Protein AF-E6PUP8-F1 (afdb_monomer_lite)

Foldseek 3Di:
DPPPQQWKKWKWWDDDPDPVDDIDTQDIGDDVVRVVSQVVVCVVVVQQTKMWMWTDGPPDDCVVGTHTDDMDHHPVPDDDDPPVVVVVVVD

Radius of gyration: 14.67 Å; chains: 1; bounding box: 28×36×47 Å

Secondary structure (DSSP, 8-state):
-------EEEEEEE--S-TT---EEEEEE-HHHHHHHHHHHHHHTTTSSEEEEEEE-TTS-GGGS-EEEEEE--TT--PPPPHHHHHHH--

Organism: NCBI:txid410659

pLDDT: mean 77.72, std 18.23, range [34.94, 97.75]

Structure (mmCIF, N/CA/C/O backbone):
data_AF-E6PUP8-F1
#
_entry.id   AF-E6PUP8-F1
#
loop_
_atom_site.group_PDB
_atom_site.id
_atom_site.type_symbol
_atom_site.label_atom_id
_atom_site.label_alt_id
_atom_site.label_comp_id
_atom_site.label_asym_id
_atom_site.label_entity_id
_atom_site.label_seq_id
_atom_site.pdbx_PDB_ins_code
_atom_site.Cartn_x
_atom_site.Cartn_y
_atom_site.Cartn_z
_atom_site.occupancy
_atom_site.B_iso_or_equiv
_atom_site.auth_seq_id
_atom_site.auth_comp_id
_atom_site.auth_asym_id
_atom_site.auth_atom_id
_atom_site.pdbx_PDB_model_num
ATOM 1 N N . MET A 1 1 ? -10.362 -4.511 30.429 1.00 34.94 1 MET A N 1
ATOM 2 C CA . MET A 1 1 ? -9.599 -5.163 29.346 1.00 34.94 1 MET A CA 1
ATOM 3 C C . MET A 1 1 ? -9.044 -4.043 28.492 1.00 34.94 1 MET A C 1
ATOM 5 O O . MET A 1 1 ? -9.836 -3.237 28.028 1.00 34.94 1 MET A O 1
ATOM 9 N N . SER A 1 2 ? -7.721 -3.900 28.410 1.00 40.06 2 SER A N 1
ATOM 10 C CA . SER A 1 2 ? -7.103 -2.862 27.579 1.00 40.06 2 SER A CA 1
ATOM 11 C C . SER A 1 2 ? -7.311 -3.265 26.122 1.00 40.06 2 SER A C 1
ATOM 13 O O . SER A 1 2 ? -6.657 -4.197 25.656 1.00 40.06 2 SER A O 1
ATOM 15 N N . SER A 1 3 ? -8.277 -2.655 25.432 1.00 44.00 3 SER A N 1
ATOM 16 C CA . SER A 1 3 ? -8.350 -2.756 23.978 1.00 44.00 3 SER A CA 1
ATOM 17 C C . SER A 1 3 ? -7.209 -1.902 23.445 1.00 44.00 3 SER A C 1
ATOM 19 O O . SER A 1 3 ? -7.373 -0.702 23.229 1.00 44.00 3 SER A O 1
ATOM 21 N N . ALA A 1 4 ? -6.024 -2.494 23.301 1.00 52.31 4 ALA A N 1
ATOM 22 C CA . ALA A 1 4 ? -5.051 -1.903 22.399 1.00 52.31 4 ALA A CA 1
ATOM 23 C C . ALA A 1 4 ? -5.800 -1.695 21.072 1.00 52.31 4 ALA A C 1
ATOM 25 O O . ALA A 1 4 ? -6.409 -2.665 20.600 1.00 52.31 4 ALA A O 1
ATOM 26 N N . PRO A 1 5 ? -5.883 -0.460 20.543 1.00 57.12 5 PRO A N 1
ATOM 27 C CA . PRO A 1 5 ? -6.531 -0.238 19.262 1.00 57.12 5 PRO A CA 1
ATOM 28 C C . PRO A 1 5 ? -5.873 -1.201 18.284 1.00 57.12 5 PRO A C 1
ATOM 30 O O . PRO A 1 5 ? -4.646 -1.251 18.196 1.00 57.12 5 PRO A O 1
ATOM 33 N N . SER A 1 6 ? -6.671 -2.063 17.658 1.00 62.22 6 SER A N 1
ATOM 34 C CA . SER A 1 6 ? -6.149 -3.023 16.697 1.00 62.22 6 SER A CA 1
ATOM 35 C C . SER A 1 6 ? -5.525 -2.217 15.568 1.00 62.22 6 SER A C 1
ATOM 37 O O . SER A 1 6 ? -6.250 -1.590 14.797 1.00 62.22 6 SER A O 1
ATOM 39 N N . GLU A 1 7 ? -4.196 -2.168 15.531 1.00 81.38 7 GLU A N 1
ATOM 40 C CA . GLU A 1 7 ? -3.466 -1.394 14.538 1.00 81.38 7 GLU A CA 1
ATOM 41 C C . GLU A 1 7 ? -3.816 -1.943 13.155 1.00 81.38 7 GLU A C 1
ATOM 43 O O . GLU A 1 7 ? -3.500 -3.093 12.824 1.00 81.38 7 GLU A O 1
ATOM 48 N N . LEU A 1 8 ? -4.528 -1.135 12.371 1.00 90.62 8 LEU A N 1
ATOM 49 C CA . LEU A 1 8 ? -4.913 -1.473 11.016 1.00 90.62 8 LEU A CA 1
ATOM 50 C C . LEU A 1 8 ? -3.945 -0.799 10.053 1.00 90.62 8 LEU A C 1
ATOM 52 O O . LEU A 1 8 ? -3.574 0.361 10.220 1.00 90.62 8 LEU A O 1
ATOM 56 N N . TYR A 1 9 ? -3.552 -1.535 9.026 1.00 93.12 9 TYR A N 1
ATOM 57 C CA . TYR A 1 9 ? -2.692 -1.043 7.969 1.00 93.12 9 TYR A CA 1
ATOM 58 C C . TYR A 1 9 ? -3.383 -1.221 6.630 1.00 93.12 9 TYR A C 1
ATOM 60 O O . TYR A 1 9 ? -4.121 -2.189 6.431 1.00 93.12 9 TYR A O 1
ATOM 68 N N . TYR A 1 10 ? -3.115 -0.321 5.693 1.00 93.25 10 TYR A N 1
ATOM 69 C CA . TYR A 1 10 ? -3.469 -0.545 4.299 1.00 93.25 10 TYR A CA 1
ATOM 70 C C . TYR A 1 10 ? -2.357 -0.099 3.361 1.00 93.25 10 TYR A C 1
ATOM 72 O O . TYR A 1 10 ? -1.593 0.818 3.665 1.00 93.25 10 TYR A O 1
ATOM 80 N N . ALA A 1 11 ? -2.276 -0.773 2.219 1.00 95.00 11 ALA A N 1
ATOM 81 C CA . ALA A 1 11 ? -1.359 -0.450 1.142 1.00 95.00 11 ALA A CA 1
ATOM 82 C C . ALA A 1 11 ? -2.141 0.034 -0.080 1.00 95.00 11 ALA A C 1
ATOM 84 O O . ALA A 1 11 ? -3.103 -0.618 -0.491 1.00 95.00 11 ALA A O 1
ATOM 85 N N . GLN A 1 12 ? -1.716 1.143 -0.677 1.00 93.06 12 GLN A N 1
ATOM 86 C CA . GLN A 1 12 ? -2.333 1.722 -1.867 1.00 93.06 12 GLN A CA 1
ATOM 87 C C . GLN A 1 12 ? -1.295 1.970 -2.955 1.00 93.06 12 GLN A C 1
ATOM 89 O O . GLN A 1 12 ? -0.263 2.593 -2.713 1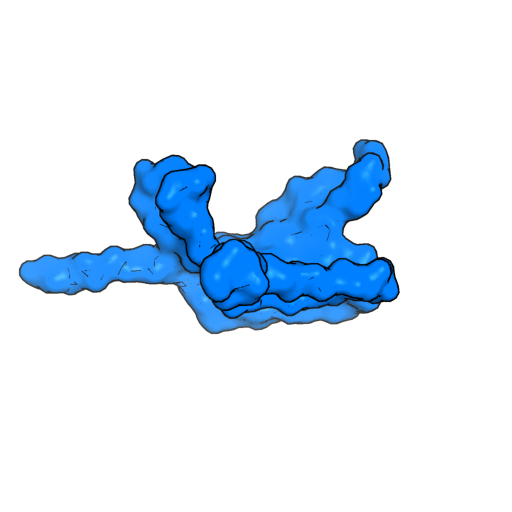.00 93.06 12 GLN A O 1
ATOM 94 N N . ALA A 1 13 ? -1.612 1.493 -4.154 1.00 91.56 13 ALA A N 1
ATOM 95 C CA . ALA A 1 13 ? -0.899 1.790 -5.382 1.00 91.56 13 ALA A CA 1
ATOM 96 C C . ALA A 1 13 ? -1.362 3.137 -5.955 1.00 91.56 13 ALA A C 1
ATOM 98 O O . ALA A 1 13 ? -2.567 3.402 -6.016 1.00 91.56 13 ALA A O 1
ATOM 99 N N . PHE A 1 14 ? -0.417 3.965 -6.400 1.00 84.31 14 PHE A N 1
ATOM 100 C CA . PHE A 1 14 ? -0.686 5.246 -7.054 1.00 84.31 14 PHE A CA 1
ATOM 101 C C . PHE A 1 14 ? -0.205 5.225 -8.497 1.00 84.31 14 PHE A C 1
ATOM 103 O O . PHE A 1 14 ? 0.995 5.235 -8.754 1.00 84.31 14 PHE A O 1
ATOM 110 N N . HIS A 1 15 ? -1.145 5.242 -9.437 1.00 76.62 15 HIS A N 1
ATOM 111 C CA . HIS A 1 15 ? -0.822 5.401 -10.850 1.00 76.62 15 HIS A CA 1
ATOM 112 C C . HIS A 1 15 ? -0.760 6.879 -11.227 1.00 76.62 15 HIS A C 1
ATOM 114 O O . HIS A 1 15 ? -1.513 7.707 -10.709 1.00 76.62 15 HIS A O 1
ATOM 120 N N . HIS A 1 16 ? 0.130 7.210 -12.159 1.00 66.75 16 HIS A N 1
ATOM 121 C CA . HIS A 1 16 ? 0.494 8.582 -12.512 1.00 66.75 16 HIS A CA 1
ATOM 122 C C . HIS A 1 16 ? -0.523 9.291 -13.420 1.00 66.75 16 HIS A C 1
ATOM 124 O O . HIS A 1 16 ? -0.169 9.884 -14.435 1.00 66.75 16 HIS A O 1
ATOM 130 N N . GLY A 1 17 ? -1.807 9.252 -13.062 1.00 57.47 17 GLY A N 1
ATOM 131 C CA . GLY A 1 17 ? -2.849 10.012 -13.758 1.00 57.47 17 GLY A CA 1
ATOM 132 C C . GLY A 1 17 ? -3.121 9.560 -15.196 1.00 57.47 17 GLY A C 1
ATOM 133 O O . GLY A 1 17 ? -3.843 10.250 -15.920 1.00 57.47 17 GLY A O 1
ATOM 134 N N . GLU A 1 18 ? -2.588 8.411 -15.618 1.00 60.28 18 GLU A N 1
ATOM 135 C CA . GLU A 1 18 ? -3.017 7.773 -16.855 1.00 60.28 18 GLU A CA 1
ATOM 136 C C . GLU A 1 18 ? -4.484 7.372 -16.721 1.00 60.28 18 GLU A C 1
ATOM 138 O O . GLU A 1 18 ? -4.885 6.708 -15.769 1.00 60.28 18 GLU A O 1
ATOM 143 N N . ARG A 1 19 ? -5.305 7.794 -17.684 1.00 55.03 19 ARG A N 1
ATOM 144 C CA . ARG A 1 19 ? -6.765 7.610 -17.652 1.00 55.03 19 ARG A CA 1
ATOM 145 C C . ARG A 1 19 ? -7.214 6.155 -17.521 1.00 55.03 19 ARG A C 1
ATOM 147 O O . ARG A 1 19 ? -8.341 5.924 -17.097 1.00 55.03 19 ARG A O 1
ATOM 154 N N . GLU A 1 20 ? -6.361 5.218 -17.919 1.00 60.97 20 GLU A N 1
ATOM 155 C CA . GLU A 1 20 ? -6.632 3.780 -17.918 1.00 60.97 20 GLU A CA 1
ATOM 156 C C . GLU A 1 20 ? -6.219 3.106 -16.600 1.00 60.97 20 GLU A C 1
ATOM 158 O O . GLU A 1 20 ? -6.667 1.999 -16.307 1.00 60.97 20 GLU A O 1
ATOM 163 N N . HIS A 1 21 ? -5.428 3.792 -15.767 1.00 64.50 21 HIS A N 1
ATOM 164 C CA . HIS A 1 21 ? -4.867 3.251 -14.538 1.00 64.50 21 HIS A CA 1
ATOM 165 C C . HIS A 1 21 ? -5.358 4.035 -13.314 1.00 64.50 21 HIS A C 1
ATOM 167 O O . HIS A 1 21 ? -4.967 5.174 -13.058 1.00 64.50 21 HIS A O 1
ATOM 173 N N . HIS A 1 22 ? -6.233 3.407 -12.530 1.00 74.94 22 HIS A N 1
ATOM 174 C CA . HIS A 1 22 ? -6.755 3.983 -11.294 1.00 74.94 22 HIS A CA 1
ATOM 175 C C . HIS A 1 22 ? -5.912 3.557 -10.099 1.00 74.94 22 HIS A C 1
ATOM 177 O O . HIS A 1 22 ? -5.579 2.384 -9.970 1.00 74.94 22 HIS A O 1
ATOM 183 N N . SER A 1 23 ? -5.625 4.487 -9.185 1.00 85.69 23 SER A N 1
ATOM 184 C CA . SER A 1 23 ? -5.088 4.141 -7.866 1.00 85.69 23 SER A CA 1
ATOM 185 C C . SER A 1 23 ? -6.009 3.139 -7.171 1.00 85.69 23 SER A C 1
ATOM 187 O O . SER A 1 23 ? -7.231 3.306 -7.180 1.00 85.69 23 SER A O 1
ATOM 189 N N . TYR A 1 24 ? -5.435 2.112 -6.550 1.00 90.12 24 TYR A N 1
ATOM 190 C CA . TYR A 1 24 ? -6.204 1.034 -5.933 1.00 90.12 24 TYR A CA 1
ATOM 191 C C . TYR A 1 24 ? -5.559 0.538 -4.643 1.00 90.12 24 TYR A C 1
ATOM 193 O O . TYR A 1 24 ? -4.368 0.725 -4.392 1.00 90.12 24 TYR A O 1
ATOM 201 N N . VAL A 1 25 ? -6.371 -0.108 -3.808 1.00 93.12 25 VAL A N 1
ATOM 202 C CA . VAL A 1 25 ? -5.915 -0.714 -2.557 1.00 93.12 25 VAL A CA 1
ATOM 203 C C . VAL A 1 25 ? -5.376 -2.111 -2.843 1.00 93.12 25 VAL A C 1
ATOM 205 O O . VAL A 1 25 ? -6.079 -2.950 -3.400 1.00 93.12 25 VAL A O 1
ATOM 208 N N . VAL A 1 26 ? -4.133 -2.360 -2.438 1.00 95.19 26 VAL A N 1
ATOM 209 C CA . VAL A 1 26 ? -3.459 -3.657 -2.579 1.00 95.19 26 VAL A CA 1
ATOM 210 C C . VAL A 1 26 ? -3.885 -4.608 -1.462 1.00 95.19 26 VAL A C 1
ATOM 212 O O . VAL A 1 26 ? -4.195 -5.770 -1.712 1.00 95.19 26 VAL A O 1
ATOM 215 N N . ALA A 1 27 ? -3.891 -4.126 -0.217 1.00 96.38 27 ALA A N 1
ATOM 216 C CA . ALA A 1 27 ? -4.218 -4.929 0.957 1.00 96.38 27 ALA A CA 1
ATOM 217 C C . ALA A 1 27 ? -4.665 -4.053 2.132 1.00 96.38 27 ALA A C 1
ATOM 219 O O . ALA A 1 27 ? -4.232 -2.908 2.251 1.00 96.38 27 ALA A O 1
ATOM 220 N N . ILE A 1 28 ? -5.478 -4.630 3.021 1.00 95.00 28 ILE A N 1
ATOM 221 C CA . ILE A 1 28 ? -5.876 -4.060 4.313 1.00 95.00 28 ILE A CA 1
ATOM 222 C C . ILE A 1 28 ? -5.737 -5.160 5.374 1.00 95.00 28 ILE A C 1
ATOM 224 O O . ILE A 1 28 ? -6.167 -6.289 5.135 1.00 95.00 28 ILE A O 1
ATOM 228 N N . GLY A 1 29 ? -5.144 -4.864 6.531 1.00 94.19 29 GLY A N 1
ATOM 229 C CA . GLY A 1 29 ? -4.990 -5.840 7.612 1.00 94.19 29 GLY A CA 1
ATOM 230 C C . GLY A 1 29 ? -3.835 -5.535 8.562 1.00 94.19 29 GLY A C 1
ATOM 231 O O . GLY A 1 29 ? -3.515 -4.380 8.825 1.00 94.19 29 GLY A O 1
ATOM 232 N N . HIS A 1 30 ? -3.212 -6.588 9.092 1.00 93.25 30 HIS A N 1
ATOM 233 C CA . HIS A 1 30 ? -2.051 -6.464 9.975 1.00 93.25 30 HIS A CA 1
ATOM 234 C C . HIS A 1 30 ? -0.789 -6.066 9.208 1.00 93.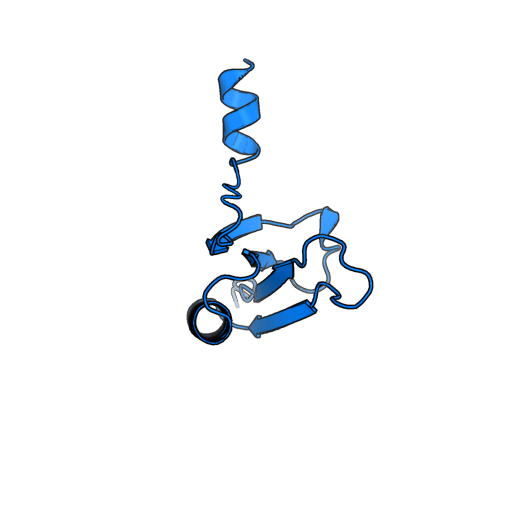25 30 HIS A C 1
ATOM 236 O O . HIS A 1 30 ? -0.595 -6.478 8.060 1.00 93.25 30 HIS A O 1
ATOM 242 N N . LYS A 1 31 ? 0.097 -5.325 9.883 1.00 92.00 31 LYS A N 1
ATOM 243 C CA . LYS A 1 31 ? 1.312 -4.734 9.307 1.00 92.00 31 LYS A CA 1
ATOM 244 C C . LYS A 1 31 ? 2.114 -5.705 8.445 1.00 92.00 31 LYS A C 1
ATOM 246 O O . LYS A 1 31 ? 2.325 -5.441 7.268 1.00 92.00 31 LYS A O 1
ATOM 251 N N . GLU A 1 32 ? 2.529 -6.834 9.016 1.00 94.19 32 GLU A N 1
ATOM 252 C CA . GLU A 1 32 ? 3.431 -7.784 8.351 1.00 94.19 32 GLU A CA 1
ATOM 253 C C . GLU A 1 32 ? 2.829 -8.350 7.060 1.00 94.19 32 GLU A C 1
ATOM 255 O O . GLU A 1 32 ? 3.511 -8.449 6.039 1.00 94.19 32 GLU A O 1
ATOM 260 N N . GLN A 1 33 ? 1.530 -8.662 7.084 1.00 96.25 33 GLN A N 1
ATOM 261 C CA . GLN A 1 33 ? 0.831 -9.212 5.928 1.00 96.25 33 GLN A CA 1
ATOM 262 C C . GLN A 1 33 ? 0.633 -8.155 4.837 1.00 96.25 33 GLN A C 1
ATOM 264 O O . GLN A 1 33 ? 0.866 -8.435 3.661 1.00 96.25 33 GLN A O 1
ATOM 269 N N . VAL A 1 34 ? 0.234 -6.938 5.219 1.00 96.50 34 VAL A N 1
ATOM 270 C CA . VAL A 1 34 ? 0.069 -5.812 4.288 1.00 96.50 34 VAL A CA 1
ATOM 271 C C . VAL A 1 34 ? 1.404 -5.467 3.633 1.00 96.50 34 VAL A C 1
ATOM 273 O O . VAL A 1 34 ? 1.470 -5.308 2.418 1.00 96.50 34 VAL A O 1
ATOM 276 N N . GLU A 1 35 ? 2.484 -5.432 4.410 1.00 95.94 35 GLU A N 1
ATOM 277 C CA . GLU A 1 35 ? 3.830 -5.204 3.898 1.00 95.94 35 GLU A CA 1
ATOM 278 C C . GLU A 1 35 ? 4.296 -6.287 2.922 1.00 95.94 35 GLU A C 1
ATOM 280 O O . GLU A 1 35 ? 4.876 -5.976 1.880 1.00 95.94 35 GLU A O 1
ATOM 285 N N . ALA A 1 36 ? 4.059 -7.561 3.245 1.00 97.12 36 ALA A N 1
ATOM 286 C CA . ALA A 1 36 ? 4.424 -8.668 2.370 1.00 97.12 36 ALA A CA 1
ATOM 287 C C . ALA A 1 36 ? 3.671 -8.600 1.032 1.00 97.12 36 ALA A C 1
ATOM 289 O O . ALA A 1 36 ? 4.288 -8.744 -0.024 1.00 97.12 36 ALA A O 1
ATOM 290 N N . LEU A 1 37 ? 2.364 -8.323 1.071 1.00 97.75 37 LEU A N 1
ATOM 291 C CA . LEU A 1 37 ? 1.532 -8.194 -0.127 1.00 97.75 37 LEU A CA 1
ATOM 292 C C . LEU A 1 37 ? 1.908 -6.964 -0.960 1.00 97.75 37 LEU A C 1
ATOM 294 O O . LEU A 1 37 ? 2.012 -7.072 -2.179 1.00 97.75 37 LEU A O 1
ATOM 298 N N . ALA A 1 38 ? 2.190 -5.827 -0.321 1.00 95.94 38 ALA A N 1
ATOM 299 C CA . ALA A 1 38 ? 2.659 -4.625 -1.006 1.00 95.94 38 ALA A CA 1
ATOM 300 C C . ALA A 1 38 ? 3.979 -4.871 -1.751 1.00 95.94 38 ALA A C 1
ATOM 302 O O . ALA A 1 38 ? 4.108 -4.496 -2.913 1.00 95.94 38 ALA A O 1
ATOM 303 N N . ARG A 1 39 ? 4.945 -5.551 -1.115 1.00 95.88 39 ARG A N 1
ATOM 304 C CA . ARG A 1 39 ? 6.216 -5.921 -1.759 1.00 95.88 39 ARG A CA 1
ATOM 305 C C . ARG A 1 39 ? 6.013 -6.887 -2.924 1.00 95.88 39 ARG A C 1
ATOM 307 O O . ARG A 1 39 ? 6.659 -6.727 -3.955 1.00 95.88 39 ARG A O 1
ATOM 314 N N . ALA A 1 40 ? 5.130 -7.872 -2.769 1.00 97.00 40 ALA A N 1
ATOM 315 C CA . ALA A 1 40 ? 4.825 -8.824 -3.832 1.00 97.00 40 ALA A CA 1
ATOM 316 C C . ALA A 1 40 ? 4.182 -8.135 -5.045 1.00 97.00 40 ALA A C 1
ATOM 318 O O . ALA A 1 40 ? 4.585 -8.399 -6.176 1.00 97.00 40 ALA A O 1
ATOM 319 N N . GLU A 1 41 ? 3.235 -7.222 -4.815 1.00 94.88 41 GLU A N 1
ATOM 320 C CA . GLU A 1 41 ? 2.596 -6.454 -5.884 1.00 94.88 41 GLU A CA 1
ATOM 321 C C . GLU A 1 41 ? 3.595 -5.518 -6.573 1.00 94.88 41 GLU A C 1
ATOM 323 O O . GLU A 1 41 ? 3.711 -5.535 -7.795 1.00 94.88 41 GLU A O 1
ATOM 328 N N . HIS A 1 42 ? 4.389 -4.772 -5.800 1.00 92.81 42 HIS A N 1
ATOM 329 C CA . HIS A 1 42 ? 5.425 -3.887 -6.341 1.00 92.81 42 HIS A CA 1
ATOM 330 C C . HIS A 1 42 ? 6.424 -4.641 -7.227 1.00 92.81 42 HIS A C 1
ATOM 332 O O . HIS A 1 42 ? 6.737 -4.198 -8.331 1.00 92.81 42 HIS A O 1
ATOM 338 N N . ALA A 1 43 ? 6.863 -5.823 -6.784 1.00 93.12 43 ALA A N 1
ATOM 339 C CA . ALA A 1 43 ? 7.758 -6.680 -7.554 1.00 93.12 43 ALA A CA 1
ATOM 340 C C . ALA A 1 43 ? 7.095 -7.242 -8.821 1.00 93.12 43 ALA A C 1
ATOM 342 O O . ALA A 1 43 ? 7.742 -7.311 -9.865 1.00 93.12 43 ALA A O 1
ATOM 343 N N . ARG A 1 44 ? 5.811 -7.623 -8.751 1.00 92.81 44 ARG A N 1
ATOM 344 C CA . ARG A 1 44 ? 5.048 -8.173 -9.884 1.00 92.81 44 ARG A CA 1
ATOM 345 C C . ARG A 1 44 ? 4.964 -7.199 -11.058 1.00 92.81 44 ARG A C 1
ATOM 347 O O . ARG A 1 44 ? 5.010 -7.638 -12.203 1.00 92.81 44 ARG A O 1
ATOM 354 N N . HIS A 1 45 ? 4.866 -5.906 -10.764 1.00 88.50 45 HIS A N 1
ATOM 355 C CA . HIS A 1 45 ? 4.817 -4.835 -11.765 1.00 88.50 45 HIS A CA 1
ATOM 356 C C . HIS A 1 45 ? 6.140 -4.088 -11.905 1.00 88.50 45 HIS A C 1
ATOM 358 O O . HIS A 1 45 ? 6.18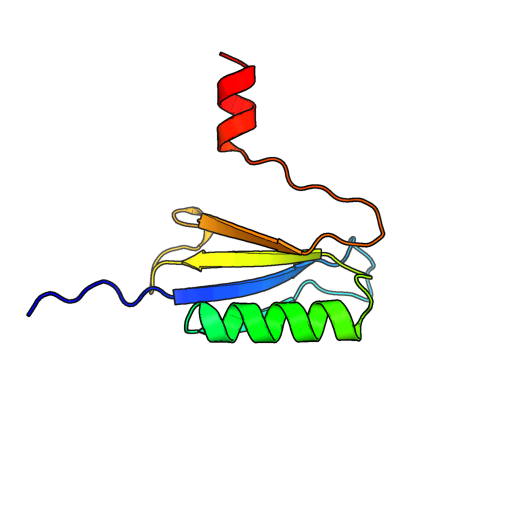4 -2.990 -12.448 1.00 88.50 45 HIS A O 1
ATOM 364 N N . PHE A 1 46 ? 7.231 -4.675 -11.408 1.00 86.38 46 PHE A N 1
ATOM 365 C CA . PHE A 1 46 ? 8.588 -4.147 -11.542 1.00 86.38 46 PHE A CA 1
ATOM 366 C C . PHE A 1 46 ? 8.738 -2.680 -11.114 1.00 86.38 46 PHE A C 1
ATOM 368 O O . PHE A 1 46 ? 9.573 -1.974 -11.668 1.00 86.38 46 PHE 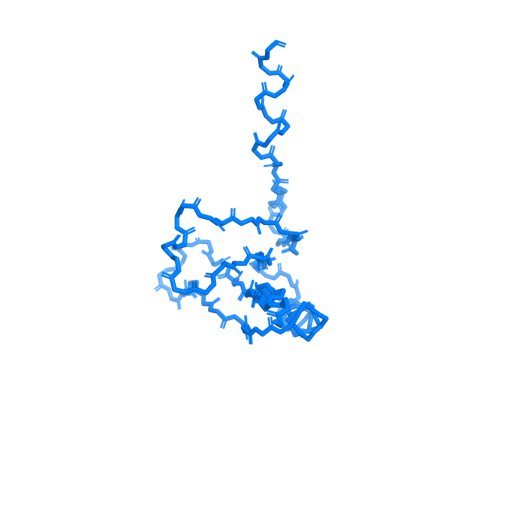A O 1
ATOM 375 N N . GLY A 1 47 ? 7.944 -2.206 -10.150 1.00 80.81 47 GLY A N 1
ATOM 376 C CA . GLY A 1 47 ? 7.963 -0.812 -9.708 1.00 80.81 47 GLY A CA 1
ATOM 377 C C . GLY A 1 47 ? 7.451 0.202 -10.736 1.00 80.81 47 GLY A C 1
ATOM 378 O O . GLY A 1 47 ? 7.866 1.356 -10.696 1.00 80.81 47 GLY A O 1
ATOM 379 N N . GLU A 1 48 ? 6.566 -0.189 -11.655 1.00 85.44 48 GLU A N 1
ATOM 380 C CA . GLU A 1 48 ? 5.895 0.730 -12.591 1.00 85.44 48 GLU A CA 1
ATOM 381 C C . GLU A 1 48 ? 5.231 1.920 -11.874 1.00 85.44 48 GLU A C 1
ATOM 383 O O . GLU A 1 48 ? 5.290 3.053 -12.347 1.00 85.44 48 GLU A O 1
ATOM 388 N N . TYR A 1 49 ? 4.676 1.678 -10.687 1.00 86.06 49 TYR A N 1
ATOM 389 C CA . TYR A 1 49 ? 4.017 2.669 -9.845 1.00 86.06 49 TYR A CA 1
ATOM 390 C C . TYR A 1 49 ? 4.441 2.536 -8.380 1.00 86.06 49 TYR A C 1
ATOM 392 O O . TYR A 1 49 ? 5.007 1.526 -7.949 1.00 86.06 49 TYR A O 1
ATOM 400 N N . GLY A 1 50 ? 4.176 3.592 -7.610 1.00 89.56 50 GLY A N 1
ATOM 401 C CA . GLY A 1 50 ? 4.497 3.643 -6.193 1.00 89.56 50 GLY A CA 1
ATOM 402 C C . GLY A 1 50 ? 3.433 2.957 -5.343 1.00 89.56 50 GLY A C 1
ATOM 403 O O . GLY A 1 50 ? 2.244 3.031 -5.657 1.00 89.56 50 GLY A O 1
ATOM 404 N N . ILE A 1 51 ? 3.843 2.319 -4.245 1.00 92.75 51 ILE A N 1
ATOM 405 C CA . ILE A 1 51 ? 2.921 1.770 -3.244 1.00 92.75 51 ILE A CA 1
ATOM 406 C C . ILE A 1 51 ? 3.214 2.390 -1.883 1.00 92.75 51 ILE A C 1
ATOM 408 O O . ILE A 1 51 ? 4.292 2.207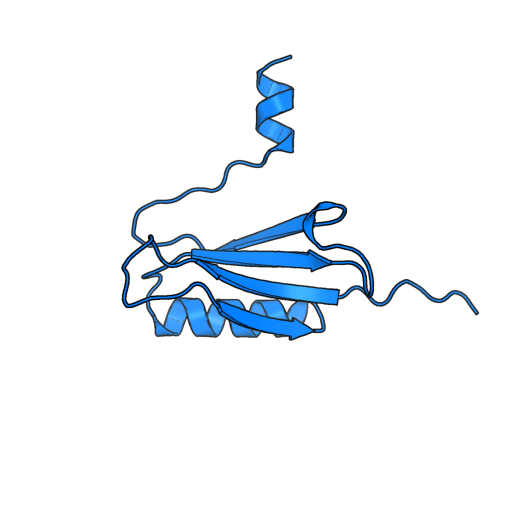 -1.319 1.00 92.75 51 ILE A O 1
ATOM 412 N N . ALA A 1 52 ? 2.232 3.095 -1.331 1.00 91.94 52 ALA A N 1
ATOM 413 C CA . ALA A 1 52 ? 2.290 3.640 0.016 1.00 91.94 52 ALA A CA 1
ATOM 414 C C . ALA A 1 52 ? 1.622 2.706 1.014 1.00 91.94 52 ALA A C 1
ATOM 416 O O . ALA A 1 52 ? 0.585 2.114 0.723 1.00 91.94 52 ALA A O 1
ATOM 417 N N . LEU A 1 53 ? 2.212 2.604 2.198 1.00 93.62 53 LEU A N 1
ATOM 418 C CA . LEU A 1 53 ? 1.690 1.823 3.303 1.00 93.62 53 LEU A CA 1
ATOM 419 C C . LEU A 1 53 ? 1.387 2.759 4.454 1.00 93.62 53 LEU A C 1
ATOM 421 O O . LEU A 1 53 ? 2.273 3.471 4.928 1.00 93.62 53 LEU A O 1
ATOM 425 N N . TYR A 1 54 ? 0.158 2.706 4.937 1.00 91.62 54 TYR A N 1
ATOM 426 C CA . TYR A 1 54 ? -0.313 3.566 6.003 1.00 91.62 54 TYR A CA 1
ATOM 427 C C . TYR A 1 54 ? -0.758 2.747 7.202 1.00 91.62 54 TYR A C 1
ATOM 429 O O . TYR A 1 54 ? -1.335 1.672 7.045 1.00 91.62 54 TYR A O 1
ATOM 437 N N . GLN A 1 55 ? -0.530 3.294 8.389 1.00 91.25 55 GLN A N 1
ATOM 438 C CA . GLN A 1 55 ? -1.259 2.936 9.594 1.00 91.25 55 GLN A CA 1
ATOM 439 C C . GLN A 1 55 ? -2.512 3.806 9.666 1.00 91.25 55 GLN A C 1
ATOM 441 O O . GLN A 1 55 ? -2.456 5.015 9.419 1.00 91.25 55 GLN A O 1
ATOM 446 N N . VAL A 1 56 ? -3.636 3.177 9.989 1.00 88.19 56 VAL A N 1
ATOM 447 C CA . VAL A 1 56 ? -4.946 3.815 10.079 1.00 88.19 56 VAL A CA 1
ATOM 448 C C . VAL A 1 56 ? -5.674 3.386 11.343 1.00 88.19 56 VAL A C 1
ATOM 450 O O . VAL A 1 56 ? -5.438 2.312 11.902 1.00 88.19 56 VAL A O 1
ATOM 453 N N . GLU A 1 57 ? -6.576 4.252 11.784 1.00 85.81 57 GLU A N 1
ATOM 454 C CA . GLU A 1 57 ? -7.498 3.990 12.880 1.00 85.81 57 GLU A CA 1
ATOM 455 C C . GLU A 1 57 ? -8.845 3.529 12.313 1.00 85.81 57 GLU A C 1
ATOM 457 O O . GLU A 1 57 ? -9.316 4.044 11.296 1.00 85.81 57 GLU A O 1
ATOM 462 N N . LEU A 1 58 ? -9.449 2.522 12.947 1.00 83.75 58 LEU A N 1
ATOM 463 C CA . LEU A 1 58 ? -10.769 2.030 12.560 1.00 83.75 58 LEU A CA 1
ATOM 464 C C . LEU A 1 58 ? -11.830 3.106 12.796 1.00 83.75 58 LEU A C 1
ATOM 466 O O . LEU A 1 58 ? -11.779 3.823 13.790 1.00 83.75 58 LEU A O 1
ATOM 470 N N . ASP A 1 59 ? -12.791 3.190 11.877 1.00 84.62 59 ASP A N 1
ATOM 471 C CA . ASP A 1 59 ? -13.939 4.106 11.927 1.00 84.62 59 ASP A CA 1
ATOM 472 C C . ASP A 1 59 ? -13.591 5.610 11.972 1.00 84.62 59 ASP A C 1
ATOM 474 O O . ASP A 1 59 ? -14.481 6.450 12.113 1.00 84.62 59 ASP A O 1
ATOM 478 N N . ALA A 1 60 ? -12.317 5.970 11.788 1.00 82.75 60 ALA A N 1
ATOM 479 C CA . ALA A 1 60 ? -11.863 7.351 11.695 1.00 82.75 60 ALA A CA 1
ATOM 480 C C . ALA A 1 60 ? -11.767 7.808 10.225 1.00 82.75 60 ALA A C 1
ATOM 482 O O . ALA A 1 60 ? -11.365 7.026 9.355 1.00 82.75 60 ALA A O 1
ATOM 483 N N . PRO A 1 61 ? -12.077 9.082 9.914 1.00 82.38 61 PRO A N 1
ATOM 484 C CA . PRO A 1 61 ? -11.809 9.645 8.599 1.00 82.38 61 PRO A CA 1
ATOM 485 C C . PRO A 1 61 ? -10.322 9.560 8.265 1.00 82.38 61 PRO A C 1
ATOM 487 O O . PRO A 1 61 ? -9.458 10.020 9.016 1.00 82.38 61 PRO A O 1
ATOM 490 N N . LEU A 1 62 ? -10.027 9.007 7.091 1.00 75.25 62 LEU A N 1
ATOM 491 C CA . LEU A 1 62 ? -8.660 8.770 6.650 1.00 75.25 62 LEU A CA 1
ATOM 492 C C . LEU A 1 62 ? -7.824 10.059 6.658 1.00 75.25 62 LEU A C 1
ATOM 494 O O . LEU A 1 62 ? -6.682 10.042 7.095 1.00 75.25 62 LEU A O 1
ATOM 498 N N . GLN A 1 63 ? -8.402 11.187 6.233 1.00 74.50 63 GLN A N 1
ATOM 499 C CA . GLN A 1 63 ? -7.705 12.473 6.123 1.00 74.50 63 GLN A CA 1
ATOM 500 C C . GLN A 1 63 ? -7.235 13.044 7.470 1.00 74.50 63 GLN A C 1
ATOM 502 O O . GLN A 1 63 ? -6.334 13.876 7.492 1.00 74.50 63 GLN A O 1
ATOM 507 N N . GLU A 1 64 ? -7.829 12.617 8.584 1.00 74.81 64 GLU A N 1
ATOM 508 C CA . GLU A 1 64 ? -7.535 13.162 9.915 1.00 74.81 64 GLU A CA 1
ATOM 509 C C . GLU A 1 64 ? -6.427 12.383 10.639 1.00 74.81 64 GLU A C 1
ATOM 511 O O . GLU A 1 64 ? -5.758 12.921 11.523 1.00 74.81 64 GLU A O 1
ATOM 516 N N . ARG A 1 65 ? -6.233 11.107 10.280 1.00 71.31 65 ARG A N 1
ATOM 517 C CA . ARG A 1 65 ? -5.368 10.152 10.997 1.00 71.31 65 ARG A CA 1
ATOM 518 C C . ARG A 1 65 ? -4.555 9.261 10.049 1.00 71.31 65 ARG A C 1
ATOM 520 O O . ARG A 1 65 ? -4.294 8.100 10.355 1.00 71.31 65 ARG A O 1
ATOM 527 N N . LEU A 1 66 ? -4.143 9.784 8.893 1.00 73.44 66 LEU A N 1
ATOM 528 C CA . LEU A 1 66 ? -3.296 9.051 7.951 1.00 73.44 66 LEU A CA 1
ATOM 529 C C . LEU A 1 66 ? -1.829 9.106 8.390 1.00 73.44 66 LEU A C 1
ATOM 531 O O . LEU A 1 66 ? -1.191 10.154 8.294 1.00 73.44 66 LEU A O 1
ATOM 535 N N . HIS A 1 67 ? -1.268 7.978 8.822 1.00 85.94 67 HIS A N 1
ATOM 536 C CA . HIS A 1 67 ? 0.158 7.890 9.124 1.00 85.94 67 HIS A CA 1
ATOM 537 C C . HIS A 1 67 ? 0.868 7.028 8.082 1.00 85.94 67 HIS A C 1
ATOM 539 O O . HIS A 1 67 ? 0.652 5.820 8.031 1.00 85.94 67 HIS A O 1
ATOM 545 N N . LEU A 1 68 ? 1.700 7.633 7.231 1.00 86.75 68 LEU A N 1
ATOM 546 C CA . LEU A 1 68 ? 2.514 6.885 6.273 1.00 86.75 68 LEU A CA 1
ATOM 547 C C . LEU A 1 68 ? 3.665 6.187 7.003 1.00 86.75 68 LEU A C 1
ATOM 549 O O . LEU A 1 68 ? 4.462 6.829 7.676 1.00 86.75 68 LEU A O 1
ATOM 553 N N . VAL A 1 69 ? 3.757 4.873 6.833 1.00 89.19 69 VAL A N 1
ATOM 554 C CA . VAL A 1 69 ? 4.738 4.013 7.506 1.00 89.19 69 VAL A CA 1
ATOM 555 C C . VAL A 1 69 ? 5.862 3.614 6.559 1.00 89.19 69 VAL A C 1
ATOM 557 O O . VAL A 1 69 ? 7.003 3.448 6.985 1.00 89.19 69 VAL A O 1
ATOM 560 N N . ASN A 1 70 ? 5.551 3.425 5.275 1.00 89.50 70 ASN A N 1
ATOM 561 C CA . ASN A 1 70 ? 6.534 3.049 4.267 1.00 89.50 70 ASN A CA 1
ATOM 562 C C . ASN A 1 70 ? 6.066 3.446 2.861 1.00 89.50 70 ASN A C 1
ATOM 564 O O . ASN A 1 70 ? 4.867 3.570 2.610 1.00 89.50 70 ASN A O 1
ATOM 568 N N . TYR A 1 71 ? 7.010 3.590 1.937 1.00 90.31 71 TYR A N 1
ATOM 569 C CA . TYR A 1 71 ? 6.744 3.854 0.530 1.00 90.31 71 TYR A CA 1
ATOM 570 C C . TYR A 1 71 ? 7.686 3.040 -0.358 1.00 90.31 71 TYR A C 1
ATOM 572 O O . TYR A 1 71 ? 8.909 3.165 -0.277 1.00 90.31 71 TYR A O 1
ATOM 580 N N . LEU A 1 72 ? 7.107 2.208 -1.220 1.00 89.88 72 LEU A N 1
ATOM 581 C CA . LEU A 1 72 ? 7.811 1.514 -2.291 1.00 89.88 72 LEU A CA 1
ATOM 582 C C . LEU A 1 72 ? 7.765 2.419 -3.523 1.00 89.88 72 LEU A C 1
ATOM 584 O O . LEU A 1 72 ? 6.706 2.583 -4.122 1.00 89.88 72 LEU A O 1
ATOM 588 N N . GLY A 1 73 ? 8.888 3.056 -3.855 1.00 86.50 73 GLY A N 1
ATOM 589 C CA . GLY A 1 73 ? 8.957 4.039 -4.939 1.00 86.50 73 GLY A CA 1
ATOM 590 C C . GLY A 1 73 ? 8.776 3.430 -6.329 1.00 86.50 73 GLY A C 1
ATOM 591 O O . GLY A 1 73 ? 9.069 2.254 -6.544 1.00 86.50 73 GLY A O 1
ATOM 592 N N . SER A 1 74 ? 8.315 4.245 -7.275 1.00 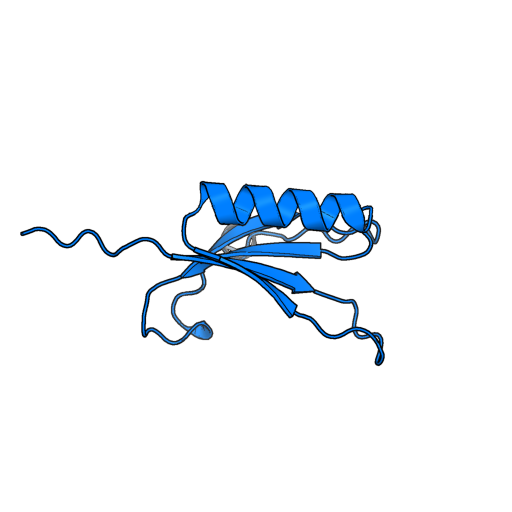85.00 74 SER A N 1
ATOM 593 C CA . SER A 1 74 ? 8.236 3.858 -8.683 1.00 85.00 74 SER A CA 1
ATOM 594 C C . SER A 1 74 ? 9.564 4.079 -9.413 1.00 85.00 74 SER A C 1
ATOM 596 O O . SER A 1 74 ? 10.415 4.874 -8.999 1.00 85.00 74 SER A O 1
ATOM 598 N N . ASN A 1 75 ? 9.717 3.426 -10.562 1.00 80.94 75 ASN A N 1
ATOM 599 C CA . ASN A 1 75 ? 10.846 3.608 -11.475 1.00 80.94 75 ASN A CA 1
ATOM 600 C C . ASN A 1 75 ? 10.925 5.023 -12.058 1.00 80.94 75 ASN A C 1
ATOM 602 O O . ASN A 1 75 ? 11.974 5.418 -12.561 1.00 80.94 75 ASN A O 1
ATOM 606 N N . MET A 1 76 ? 9.846 5.804 -11.961 1.00 73.94 76 MET A N 1
ATOM 607 C CA . MET A 1 76 ? 9.844 7.216 -12.349 1.00 73.94 76 MET A CA 1
ATOM 608 C C . MET A 1 76 ? 10.586 8.115 -11.349 1.00 73.94 76 MET A C 1
ATOM 610 O O . MET A 1 76 ? 10.695 9.320 -11.561 1.00 73.94 76 MET A O 1
ATOM 614 N N . GLY A 1 77 ? 11.160 7.535 -10.290 1.00 64.81 77 GLY A N 1
ATOM 615 C CA . GLY A 1 77 ? 12.081 8.231 -9.396 1.00 64.81 77 GLY A CA 1
ATOM 616 C C . GLY A 1 77 ? 11.385 9.083 -8.342 1.00 64.81 77 GLY A C 1
ATOM 617 O O . GLY A 1 77 ? 12.025 9.941 -7.731 1.00 64.81 77 GLY A O 1
ATOM 618 N N . GLU A 1 78 ? 10.095 8.850 -8.096 1.00 64.06 78 GLU A N 1
ATOM 619 C CA . GLU A 1 78 ? 9.391 9.519 -7.012 1.00 64.06 78 GLU A CA 1
ATOM 620 C C . GLU A 1 78 ? 9.968 9.084 -5.666 1.00 64.06 78 GLU A C 1
ATOM 622 O O . GLU A 1 78 ? 9.875 7.928 -5.247 1.00 64.06 78 GLU A O 1
ATOM 627 N N . ARG A 1 79 ? 10.569 10.044 -4.969 1.00 58.97 79 ARG A N 1
ATOM 628 C CA . ARG A 1 79 ? 10.924 9.921 -3.561 1.00 58.97 79 ARG A CA 1
ATOM 629 C C . ARG A 1 79 ? 9.914 10.716 -2.758 1.00 58.97 79 ARG A C 1
ATOM 631 O O . ARG A 1 79 ? 9.811 11.927 -2.933 1.00 58.97 79 ARG A O 1
ATOM 638 N N . TRP A 1 80 ? 9.190 10.043 -1.872 1.00 61.66 80 TRP A N 1
ATOM 639 C CA . TRP A 1 80 ? 8.377 10.746 -0.891 1.00 61.66 80 TRP A CA 1
ATOM 640 C C . TRP A 1 80 ? 9.286 11.390 0.162 1.00 61.66 80 TRP A C 1
ATOM 642 O O . TRP A 1 80 ? 10.217 10.755 0.661 1.00 61.66 80 TRP A O 1
ATOM 652 N N . ILE A 1 81 ? 9.026 12.661 0.464 1.00 54.94 81 ILE A N 1
ATOM 653 C CA . ILE A 1 81 ? 9.674 13.411 1.539 1.00 54.94 81 ILE A CA 1
ATOM 654 C C . ILE A 1 81 ? 8.683 13.443 2.693 1.00 54.94 81 ILE A C 1
ATOM 656 O O . ILE A 1 81 ? 7.529 13.824 2.496 1.00 54.94 81 ILE A O 1
ATOM 660 N N . ASP A 1 82 ? 9.136 13.057 3.883 1.00 52.97 82 ASP A N 1
ATOM 661 C CA . ASP A 1 82 ? 8.312 13.146 5.079 1.00 52.97 82 ASP A CA 1
ATOM 662 C C . ASP A 1 82 ? 7.867 14.587 5.318 1.00 52.97 82 ASP A C 1
ATOM 664 O O . ASP A 1 82 ? 8.696 15.484 5.490 1.00 52.97 82 ASP A O 1
ATOM 668 N N . GLY A 1 83 ? 6.551 14.814 5.320 1.00 51.84 83 GLY A N 1
ATOM 669 C CA . GLY A 1 83 ? 5.966 16.124 5.600 1.00 51.84 83 GLY A CA 1
ATOM 670 C C . GLY A 1 83 ? 6.431 16.681 6.949 1.00 51.84 83 GLY A C 1
ATOM 671 O O . GLY A 1 83 ? 6.604 17.888 7.082 1.00 51.84 83 GLY A O 1
ATOM 672 N N . GLN A 1 84 ? 6.762 15.815 7.918 1.00 48.69 84 GLN A N 1
ATOM 673 C CA . GLN A 1 84 ? 7.343 16.240 9.197 1.00 48.69 84 GLN A CA 1
ATOM 674 C C . GLN A 1 84 ? 8.791 16.753 9.087 1.00 48.69 84 GLN A C 1
ATOM 676 O O . GLN A 1 84 ? 9.234 17.523 9.943 1.00 48.69 84 GLN A O 1
ATOM 681 N N . GLN A 1 85 ? 9.551 16.342 8.067 1.00 42.56 85 GLN A N 1
ATOM 682 C CA . GLN A 1 85 ? 10.900 16.860 7.811 1.00 42.56 85 GLN A CA 1
ATOM 683 C C . GLN A 1 85 ? 10.890 18.159 7.004 1.00 42.56 85 GLN A C 1
ATOM 685 O O . GLN A 1 85 ? 11.765 18.995 7.231 1.00 42.56 85 GLN A O 1
ATOM 690 N N . ALA A 1 86 ? 9.913 18.354 6.114 1.00 44.09 86 ALA A N 1
ATOM 691 C CA . ALA A 1 86 ? 9.776 19.595 5.352 1.00 44.09 86 ALA A CA 1
ATOM 692 C C . ALA A 1 86 ? 9.546 20.806 6.277 1.00 44.09 86 ALA A C 1
ATOM 694 O O . ALA A 1 86 ? 10.220 21.825 6.133 1.00 44.09 86 ALA A O 1
ATOM 695 N N . ASP A 1 87 ? 8.701 20.653 7.302 1.00 42.34 87 ASP A N 1
ATOM 696 C CA . ASP A 1 87 ? 8.438 21.718 8.280 1.00 42.34 87 ASP A CA 1
ATOM 697 C C . ASP A 1 87 ? 9.618 21.972 9.237 1.00 42.34 87 ASP A C 1
ATOM 699 O O . ASP A 1 87 ? 9.821 23.099 9.681 1.00 42.34 87 ASP A O 1
ATOM 703 N N . ARG A 1 88 ? 10.456 20.963 9.532 1.00 40.19 88 ARG A N 1
ATOM 704 C CA . ARG A 1 88 ? 11.672 21.151 10.356 1.00 40.19 88 ARG A CA 1
ATOM 705 C C . ARG A 1 88 ? 12.836 21.803 9.616 1.00 40.19 88 ARG A C 1
ATOM 707 O O . ARG A 1 88 ? 13.745 22.292 10.274 1.00 40.19 88 ARG A O 1
ATOM 714 N N . GLN A 1 89 ? 12.856 21.772 8.285 1.00 43.06 89 GLN A N 1
ATOM 715 C CA . GLN A 1 89 ? 13.871 22.473 7.486 1.00 43.06 89 GLN A CA 1
ATOM 716 C C . GLN A 1 89 ? 13.451 23.901 7.111 1.00 43.06 89 GLN A C 1
ATOM 718 O O . GLN A 1 89 ? 14.292 24.675 6.660 1.00 43.06 89 GLN A O 1
ATOM 723 N N . ALA A 1 90 ? 12.178 24.250 7.311 1.00 44.06 90 ALA A N 1
ATOM 724 C CA . ALA A 1 90 ? 11.630 25.583 7.071 1.00 44.06 90 ALA A CA 1
ATOM 725 C C . ALA A 1 90 ? 11.486 26.442 8.349 1.00 44.06 90 ALA A C 1
ATOM 727 O O . ALA A 1 90 ? 10.969 27.557 8.257 1.00 44.06 90 ALA A O 1
ATOM 728 N N . ALA A 1 91 ? 11.929 25.942 9.511 1.00 41.19 91 ALA A N 1
ATOM 729 C CA . ALA A 1 91 ? 11.875 26.617 10.813 1.00 41.19 91 ALA A CA 1
ATOM 730 C C . ALA A 1 91 ? 13.262 27.045 11.315 1.00 41.19 91 ALA A C 1
ATOM 732 O O . ALA A 1 91 ? 14.218 26.248 11.170 1.00 41.19 91 ALA A O 1
#

Sequence (91 aa):
MSSAPSELYYAQAFHHGEREHHSYVVAIGHKEQVEALARAEHARHFGEYGIALYQVELDAPLQERLHLVNYLGSNMGERWIDGQQADRQAA